Protein AF-A0A2D4Q3M3-F1 (afdb_monomer)

Radius of gyration: 17.58 Å; Cα contacts (8 Å, |Δi|>4): 80; chains: 1; bounding box: 44×18×53 Å

pLDDT: mean 95.66, std 5.31, range [61.5, 98.31]

Foldseek 3Di:
DVVVVVLLVVLVVLVVLLVVLLVLLVVLLVVLVVLVVVQVVCVVVVHHRDCVVVNVVSLVSSVVSLVSLVVSLVSNVVSVPVCSVVSVVSSVVSVVSSVVSVVD

Structure (mmCIF, N/CA/C/O backbone):
data_AF-A0A2D4Q3M3-F1
#
_entry.id   AF-A0A2D4Q3M3-F1
#
loop_
_atom_site.group_PDB
_atom_site.id
_atom_site.type_symbol
_atom_site.label_atom_id
_atom_site.label_alt_id
_atom_site.label_comp_id
_atom_site.label_asym_id
_atom_site.label_entity_id
_atom_site.label_seq_id
_atom_site.pdbx_PDB_ins_code
_atom_site.Cartn_x
_atom_site.Cartn_y
_atom_site.Cartn_z
_atom_site.occupancy
_atom_site.B_iso_or_equiv
_atom_site.auth_seq_id
_atom_site.auth_comp_id
_atom_site.auth_asym_id
_atom_site.auth_atom_id
_atom_site.pdbx_PDB_model_num
ATOM 1 N N . LEU A 1 1 ? 24.057 4.113 -26.504 1.00 61.50 1 LEU A N 1
ATOM 2 C CA . LEU A 1 1 ? 24.562 3.796 -25.146 1.00 61.50 1 LEU A CA 1
ATOM 3 C C . LEU A 1 1 ? 23.998 4.733 -24.073 1.00 61.50 1 LEU A C 1
ATOM 5 O O . LEU A 1 1 ? 23.465 4.215 -23.110 1.00 61.50 1 LEU A O 1
ATOM 9 N N . ARG A 1 2 ? 24.019 6.067 -24.239 1.00 67.88 2 ARG A N 1
ATOM 10 C CA . ARG A 1 2 ? 23.430 7.021 -23.265 1.00 67.88 2 ARG A CA 1
ATOM 11 C C . ARG A 1 2 ? 21.924 6.857 -22.939 1.00 67.88 2 ARG A C 1
ATOM 13 O O . ARG A 1 2 ? 21.614 6.838 -21.756 1.00 67.88 2 ARG A O 1
ATOM 20 N N . PRO A 1 3 ? 21.008 6.647 -23.907 1.00 78.62 3 PRO A N 1
ATOM 21 C CA . PRO A 1 3 ? 19.570 6.590 -23.597 1.00 78.62 3 PRO A CA 1
ATOM 22 C C . PRO A 1 3 ? 19.150 5.337 -22.812 1.00 78.62 3 PRO A C 1
ATOM 24 O O . PRO A 1 3 ? 18.130 5.343 -22.131 1.00 78.62 3 PRO A O 1
ATOM 27 N N . GLU A 1 4 ? 19.937 4.260 -22.884 1.00 83.56 4 GLU A N 1
ATOM 28 C CA . GLU A 1 4 ? 19.649 3.022 -22.152 1.00 83.56 4 GLU A CA 1
ATOM 29 C C . GLU A 1 4 ? 19.942 3.174 -20.656 1.00 83.56 4 GLU A C 1
ATOM 31 O O . GLU A 1 4 ? 19.159 2.732 -19.821 1.00 83.56 4 GLU A O 1
ATOM 36 N N . VAL A 1 5 ? 21.045 3.851 -20.325 1.00 86.62 5 VAL A N 1
ATOM 37 C CA . VAL A 1 5 ? 21.436 4.134 -18.937 1.00 86.62 5 VAL A CA 1
ATOM 38 C C . VAL A 1 5 ? 20.416 5.063 -18.282 1.00 86.62 5 VAL A C 1
ATOM 40 O O . VAL A 1 5 ? 19.911 4.744 -17.213 1.00 86.62 5 VAL A O 1
ATOM 43 N N . GLU A 1 6 ? 20.019 6.138 -18.968 1.00 90.19 6 GLU A N 1
ATOM 44 C CA . GLU A 1 6 ? 18.996 7.073 -18.475 1.00 90.19 6 GLU A CA 1
ATOM 45 C C . GLU A 1 6 ? 17.645 6.377 -18.230 1.00 90.19 6 GLU A C 1
ATOM 47 O O . GLU A 1 6 ? 16.977 6.645 -17.228 1.00 90.19 6 GLU A O 1
ATOM 52 N N . ARG A 1 7 ? 17.253 5.433 -19.102 1.00 92.38 7 ARG A N 1
ATOM 53 C CA . ARG A 1 7 ? 16.035 4.633 -18.901 1.00 92.38 7 ARG A CA 1
ATOM 54 C C . ARG A 1 7 ? 16.140 3.755 -17.656 1.00 92.38 7 ARG A C 1
ATOM 56 O O . ARG A 1 7 ? 15.193 3.698 -16.874 1.00 92.38 7 ARG A O 1
ATOM 63 N N . LEU A 1 8 ? 17.260 3.056 -17.483 1.00 93.38 8 LEU A N 1
ATOM 64 C CA . LEU A 1 8 ? 17.475 2.180 -16.330 1.00 93.38 8 LEU A CA 1
ATOM 65 C C . LEU A 1 8 ? 17.509 2.970 -15.01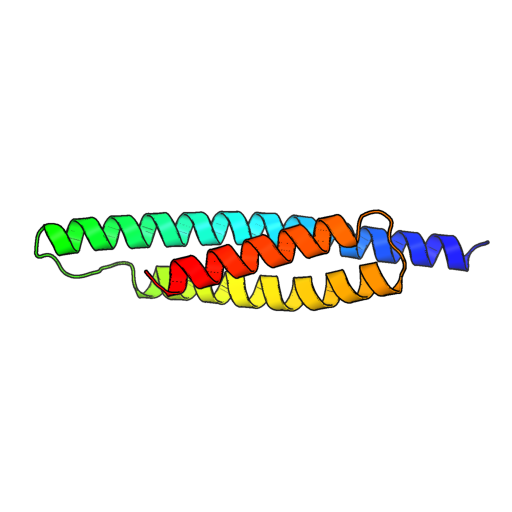9 1.00 93.38 8 LEU A C 1
ATOM 67 O O . LEU A 1 8 ? 16.884 2.540 -14.050 1.00 93.38 8 LEU A O 1
ATOM 71 N N . ASP A 1 9 ? 18.144 4.142 -15.006 1.00 95.06 9 ASP A N 1
ATOM 72 C CA . ASP A 1 9 ? 18.166 5.031 -13.843 1.00 95.06 9 ASP A CA 1
ATOM 73 C C . ASP A 1 9 ? 16.753 5.497 -13.467 1.00 95.06 9 ASP A C 1
ATOM 75 O O . ASP A 1 9 ? 16.371 5.449 -12.295 1.00 95.06 9 ASP A O 1
ATOM 79 N N . MET A 1 10 ? 15.935 5.875 -14.456 1.00 96.25 10 MET A N 1
ATOM 80 C CA . MET A 1 10 ? 14.534 6.239 -14.227 1.00 96.25 10 MET A CA 1
ATOM 81 C C . MET A 1 10 ? 13.734 5.069 -13.636 1.00 96.25 10 MET A C 1
ATOM 83 O O . MET A 1 10 ? 13.027 5.244 -12.642 1.00 96.25 10 MET A O 1
ATOM 87 N N . LEU A 1 11 ? 13.857 3.864 -14.206 1.00 97.19 11 LEU A N 1
ATOM 88 C CA . LEU A 1 11 ? 13.167 2.675 -13.693 1.00 97.19 11 LEU A CA 1
ATOM 89 C C . LEU A 1 11 ? 13.620 2.342 -12.265 1.00 97.19 11 LEU A C 1
ATOM 91 O O . LEU A 1 11 ? 12.788 2.041 -11.413 1.00 97.19 11 LEU A O 1
ATOM 95 N N . GLN A 1 12 ? 14.911 2.470 -11.960 1.00 96.94 12 GLN A N 1
ATOM 96 C CA . GLN A 1 12 ? 15.421 2.251 -10.608 1.00 96.94 12 GLN A CA 1
ATOM 97 C C . GLN A 1 12 ? 14.845 3.260 -9.603 1.00 96.94 12 GLN A C 1
ATOM 99 O O . GLN A 1 12 ? 14.489 2.884 -8.484 1.00 96.94 12 GLN A O 1
ATOM 104 N N . GLN A 1 13 ? 14.711 4.534 -9.985 1.00 97.75 13 GLN A N 1
ATOM 105 C CA . GLN A 1 13 ? 14.098 5.553 -9.127 1.00 97.75 13 GLN A CA 1
ATOM 106 C C . GLN A 1 13 ? 12.624 5.251 -8.835 1.00 97.75 13 GLN A C 1
ATOM 108 O O . GLN A 1 13 ? 12.186 5.389 -7.690 1.00 97.75 13 GLN A O 1
ATOM 113 N N . ILE A 1 14 ? 11.874 4.801 -9.843 1.00 98.12 14 ILE A N 1
ATOM 114 C CA . ILE A 1 14 ? 10.473 4.396 -9.684 1.00 98.12 14 ILE A CA 1
ATOM 115 C C . ILE A 1 14 ? 10.378 3.162 -8.777 1.00 98.12 14 ILE A C 1
ATOM 117 O O . ILE A 1 14 ? 9.586 3.159 -7.837 1.00 98.12 14 ILE A O 1
ATOM 121 N N . ALA A 1 15 ? 11.232 2.153 -8.970 1.00 97.88 15 ALA A N 1
ATOM 122 C CA . ALA A 1 15 ? 11.277 0.970 -8.108 1.00 97.88 15 ALA A CA 1
ATOM 123 C C . ALA A 1 15 ? 11.539 1.338 -6.638 1.00 97.88 15 ALA A C 1
ATOM 125 O O . ALA A 1 15 ? 10.823 0.882 -5.744 1.00 97.88 15 ALA A O 1
ATOM 126 N N . ASN A 1 16 ? 12.497 2.235 -6.386 1.00 97.88 16 ASN A N 1
ATOM 127 C CA . ASN A 1 16 ? 12.791 2.731 -5.041 1.00 97.88 16 ASN A CA 1
ATOM 128 C C . ASN A 1 16 ? 11.602 3.498 -4.433 1.00 97.88 16 ASN A C 1
ATOM 130 O O . ASN A 1 16 ? 11.373 3.428 -3.223 1.00 97.88 16 ASN A O 1
ATOM 134 N N . ARG A 1 17 ? 10.831 4.237 -5.244 1.00 97.81 17 ARG A N 1
ATOM 135 C CA . ARG A 1 17 ? 9.596 4.895 -4.792 1.00 97.81 17 ARG A CA 1
ATOM 136 C C . ARG A 1 17 ? 8.545 3.865 -4.385 1.00 97.81 17 ARG A C 1
ATOM 138 O O . ARG A 1 17 ? 8.104 3.908 -3.243 1.00 97.81 17 ARG A O 1
ATOM 145 N N . VAL A 1 18 ? 8.254 2.876 -5.234 1.00 98.12 18 VAL A N 1
ATOM 146 C CA . VAL A 1 18 ? 7.298 1.798 -4.913 1.00 98.12 18 VAL A CA 1
ATOM 147 C C . VAL A 1 18 ? 7.677 1.073 -3.625 1.00 98.12 18 VAL A C 1
ATOM 149 O O . VAL A 1 18 ? 6.806 0.782 -2.804 1.00 98.12 18 VAL A O 1
ATOM 152 N N . GLN A 1 19 ? 8.963 0.784 -3.420 1.00 97.31 19 GLN A N 1
ATOM 153 C CA . GLN A 1 19 ? 9.444 0.128 -2.204 1.00 97.31 19 GLN A CA 1
ATOM 154 C C . GLN A 1 19 ? 9.212 0.983 -0.952 1.00 97.31 19 GLN A C 1
ATOM 156 O O . GLN A 1 19 ? 8.674 0.473 0.032 1.00 97.31 19 GLN A O 1
ATOM 161 N N . ARG A 1 20 ? 9.558 2.277 -0.990 1.00 98.00 20 ARG A N 1
ATOM 162 C CA . ARG A 1 20 ? 9.328 3.206 0.133 1.00 98.00 20 ARG A CA 1
ATOM 163 C C . ARG A 1 20 ? 7.846 3.398 0.438 1.00 98.00 20 ARG A C 1
ATOM 165 O O . ARG A 1 20 ? 7.449 3.346 1.602 1.00 98.00 20 ARG A O 1
ATOM 172 N N . ASP A 1 21 ? 7.029 3.555 -0.594 1.00 97.94 21 ASP A N 1
ATOM 173 C CA . ASP A 1 21 ? 5.586 3.725 -0.437 1.00 97.94 21 ASP A CA 1
ATOM 174 C C . ASP A 1 21 ? 4.948 2.445 0.118 1.00 97.94 21 ASP A C 1
ATOM 176 O O . ASP A 1 21 ? 4.035 2.513 0.937 1.00 97.94 21 ASP A O 1
ATOM 180 N N . SER A 1 22 ? 5.494 1.271 -0.230 1.00 97.44 22 SER A N 1
ATOM 181 C CA . SER A 1 22 ? 5.037 -0.010 0.322 1.00 97.44 22 SER A CA 1
ATOM 182 C C . SER A 1 22 ? 5.290 -0.088 1.820 1.00 97.44 22 SER A C 1
ATOM 184 O O . SER A 1 22 ? 4.415 -0.532 2.549 1.00 97.44 22 SER A O 1
ATOM 186 N N . LEU A 1 23 ? 6.481 0.320 2.273 1.00 98.06 23 LEU A N 1
ATOM 187 C CA . LEU A 1 23 ? 6.825 0.330 3.698 1.00 98.06 23 LEU A CA 1
ATOM 188 C C . LEU A 1 23 ? 5.914 1.293 4.464 1.00 98.06 23 LEU A C 1
ATOM 190 O O . LEU A 1 23 ? 5.317 0.912 5.464 1.00 98.06 23 LEU A O 1
ATOM 194 N N . THR A 1 24 ? 5.711 2.497 3.925 1.00 97.94 24 THR A N 1
ATOM 195 C CA . THR A 1 24 ? 4.779 3.474 4.509 1.00 97.94 24 THR A CA 1
ATOM 196 C C . THR A 1 24 ? 3.357 2.908 4.601 1.00 97.94 24 THR A C 1
ATOM 198 O O . THR A 1 24 ? 2.691 3.065 5.621 1.00 97.94 24 THR A O 1
ATOM 201 N N . CYS A 1 25 ? 2.886 2.213 3.561 1.00 97.88 25 CYS A N 1
ATOM 202 C CA . CYS A 1 25 ? 1.571 1.575 3.566 1.00 97.88 25 CYS A CA 1
ATOM 203 C C . CYS A 1 25 ? 1.482 0.432 4.595 1.00 97.88 25 CYS A C 1
ATOM 205 O O . CYS A 1 25 ? 0.478 0.331 5.298 1.00 97.88 25 CYS A O 1
ATOM 207 N N . GLU A 1 26 ? 2.523 -0.394 4.736 1.00 98.06 26 GLU A N 1
ATOM 208 C CA . GLU A 1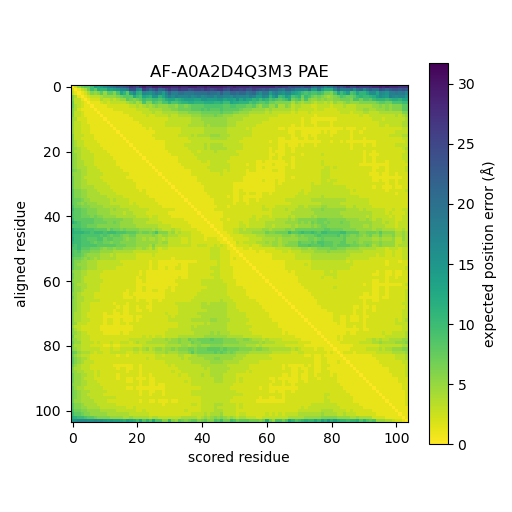 26 ? 2.593 -1.444 5.766 1.00 98.06 26 GLU A CA 1
ATOM 209 C C . GLU A 1 26 ? 2.479 -0.863 7.179 1.00 98.06 26 GLU A C 1
ATOM 211 O O . GLU A 1 26 ? 1.673 -1.353 7.975 1.00 98.06 26 GLU A O 1
ATOM 216 N N . ASP A 1 27 ? 3.213 0.213 7.464 1.00 98.31 27 ASP A N 1
ATOM 217 C CA . ASP A 1 27 ? 3.174 0.890 8.762 1.00 98.31 27 ASP A CA 1
ATOM 218 C C . ASP A 1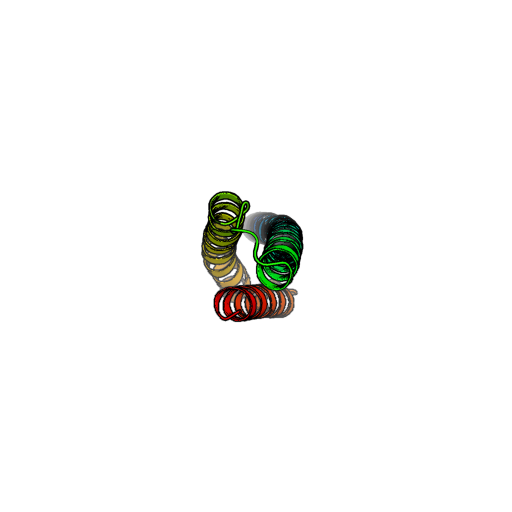 27 ? 1.779 1.459 9.053 1.00 98.31 27 ASP A C 1
ATOM 220 O O . ASP A 1 27 ? 1.224 1.261 10.136 1.00 98.31 27 ASP A O 1
ATOM 224 N N . LYS A 1 28 ? 1.155 2.112 8.068 1.00 98.12 28 LYS A N 1
ATOM 225 C CA . LYS A 1 28 ? -0.194 2.685 8.204 1.00 98.12 28 LYS A CA 1
ATOM 226 C C . LYS A 1 28 ? -1.264 1.609 8.400 1.00 98.12 28 LYS A C 1
ATOM 228 O O . LYS A 1 28 ? -2.140 1.775 9.248 1.00 98.12 28 LYS A O 1
ATOM 233 N N . LEU A 1 29 ? -1.168 0.479 7.695 1.00 98.06 29 LEU A N 1
ATOM 234 C CA . LEU A 1 29 ? -2.045 -0.676 7.917 1.00 98.06 29 LEU A CA 1
ATOM 235 C C . LEU A 1 29 ? -1.869 -1.268 9.321 1.00 98.06 29 LEU A C 1
ATOM 237 O O . LEU A 1 29 ? -2.854 -1.671 9.940 1.00 98.06 29 LEU A O 1
ATOM 241 N N . MET A 1 30 ? -0.640 -1.311 9.842 1.00 98.00 30 MET A N 1
ATOM 242 C CA . MET A 1 30 ? -0.383 -1.757 11.212 1.00 98.00 30 MET A CA 1
ATOM 243 C C . MET A 1 30 ? -1.028 -0.816 12.239 1.00 98.00 30 MET A C 1
ATOM 245 O O . MET A 1 30 ? -1.691 -1.288 13.16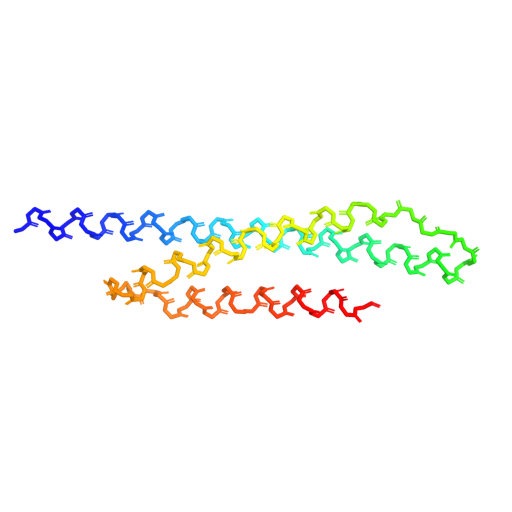3 1.00 98.00 30 MET A O 1
ATOM 249 N N . LEU A 1 31 ? -0.884 0.501 12.063 1.00 98.25 31 LEU A N 1
ATOM 250 C CA . LEU A 1 31 ? -1.514 1.497 12.936 1.00 98.25 31 LEU A CA 1
ATOM 251 C C . LEU A 1 31 ? -3.045 1.382 12.916 1.00 98.25 31 LEU A C 1
ATOM 253 O O . LEU A 1 31 ? -3.664 1.317 13.978 1.00 98.25 31 LEU A O 1
ATOM 257 N N . ALA A 1 32 ? -3.646 1.260 11.729 1.00 98.00 32 ALA A N 1
ATOM 258 C CA . ALA A 1 32 ? -5.086 1.071 11.574 1.00 98.00 32 ALA A CA 1
ATOM 259 C C . ALA A 1 32 ? -5.588 -0.210 12.263 1.00 98.00 32 ALA A C 1
ATOM 261 O O . ALA A 1 32 ? -6.598 -0.171 12.966 1.00 98.00 32 ALA A O 1
ATOM 262 N N . ARG A 1 33 ? -4.861 -1.332 12.142 1.00 97.50 33 ARG A N 1
ATOM 263 C CA . ARG A 1 33 ? -5.189 -2.589 12.845 1.00 97.50 33 ARG A CA 1
ATOM 264 C C . ARG A 1 33 ? -5.151 -2.436 14.358 1.00 97.50 33 ARG A C 1
ATOM 266 O O . ARG A 1 33 ? -6.074 -2.872 15.040 1.00 97.50 33 ARG A O 1
ATOM 273 N N . ASN A 1 34 ? -4.109 -1.802 14.889 1.00 97.69 34 ASN A N 1
ATOM 274 C CA . ASN A 1 34 ? -3.969 -1.606 16.331 1.00 97.69 34 ASN A CA 1
ATOM 275 C C . ASN A 1 34 ? -5.091 -0.720 16.893 1.00 97.69 34 ASN A C 1
ATOM 277 O O . ASN A 1 34 ? -5.671 -1.044 17.932 1.00 97.69 34 ASN A O 1
ATOM 281 N N . ALA A 1 35 ? -5.425 0.363 16.188 1.00 97.19 35 ALA A N 1
ATOM 282 C CA . ALA A 1 35 ? -6.531 1.247 16.542 1.00 97.19 35 ALA A CA 1
ATOM 283 C C . ALA A 1 35 ? -7.882 0.509 16.499 1.00 97.19 35 ALA A C 1
ATOM 285 O O . ALA A 1 35 ? -8.637 0.562 17.469 1.00 97.19 35 ALA A O 1
ATOM 286 N N . THR A 1 36 ? -8.129 -0.276 15.445 1.00 96.25 36 THR A N 1
ATOM 287 C CA . THR A 1 36 ? -9.342 -1.102 15.294 1.00 96.25 36 THR A CA 1
ATOM 288 C C . THR A 1 36 ? -9.465 -2.130 16.420 1.00 96.25 36 THR A C 1
ATOM 290 O O . THR A 1 36 ? -10.515 -2.264 17.047 1.00 96.25 36 THR A O 1
ATOM 293 N N . GLN A 1 37 ? -8.374 -2.822 16.760 1.00 96.25 37 GLN A N 1
ATOM 294 C CA . GLN A 1 37 ? -8.369 -3.792 17.855 1.00 96.25 37 GLN A CA 1
ATOM 295 C C . GLN A 1 37 ? -8.605 -3.127 19.221 1.00 96.25 37 GLN A C 1
ATOM 297 O O . GLN A 1 37 ? -9.264 -3.709 20.086 1.00 96.25 37 GLN A O 1
ATOM 302 N N . SER A 1 38 ? -8.065 -1.925 19.435 1.00 96.50 38 SER A N 1
ATOM 303 C CA . SER A 1 38 ? -8.317 -1.134 20.645 1.00 96.50 38 SER A CA 1
ATOM 304 C C . SER A 1 38 ? -9.801 -0.787 20.771 1.00 96.50 38 SER A C 1
ATOM 306 O O . SER A 1 38 ? -10.419 -1.043 21.806 1.00 96.50 38 SER A O 1
ATOM 308 N N . ASP A 1 39 ? -10.395 -0.294 19.687 1.00 96.12 39 ASP A N 1
ATOM 309 C CA . ASP A 1 39 ? -11.808 0.061 19.603 1.00 96.12 39 ASP A CA 1
ATOM 310 C C . ASP A 1 39 ? -12.729 -1.154 19.789 1.00 96.12 39 ASP A C 1
ATOM 312 O O . ASP A 1 39 ? -13.713 -1.077 20.527 1.00 96.12 39 ASP A O 1
ATOM 316 N N . ARG A 1 40 ? -12.353 -2.322 19.261 1.00 95.25 40 ARG A N 1
ATOM 317 C CA . ARG A 1 40 ? -13.055 -3.584 19.523 1.00 95.25 40 ARG A CA 1
ATOM 318 C C . ARG A 1 40 ? -13.073 -3.956 21.009 1.00 95.25 40 ARG A C 1
ATOM 320 O O . ARG A 1 40 ? -14.135 -4.267 21.539 1.00 95.25 40 ARG A O 1
ATOM 327 N N . LYS A 1 41 ? -11.933 -3.879 21.707 1.00 96.56 41 LYS A N 1
ATOM 328 C CA . LYS A 1 41 ? -11.864 -4.157 23.160 1.00 96.56 41 LYS A CA 1
ATOM 329 C C . LYS A 1 41 ? -12.720 -3.186 23.971 1.00 96.56 41 LYS A C 1
ATOM 331 O O . LYS A 1 41 ? -13.306 -3.565 24.981 1.00 96.56 41 LYS A O 1
ATOM 336 N N . ARG A 1 42 ? -12.784 -1.923 23.541 1.00 95.50 42 ARG A N 1
ATOM 337 C CA . ARG A 1 42 ? -13.645 -0.909 24.160 1.00 95.50 42 ARG A CA 1
ATOM 338 C C . ARG A 1 42 ? -15.116 -1.257 23.982 1.00 95.50 42 ARG A C 1
ATOM 340 O O . ARG A 1 42 ? -15.850 -1.226 24.966 1.00 95.50 42 ARG A O 1
ATOM 347 N N . LEU A 1 43 ? -15.514 -1.649 22.775 1.00 94.94 43 LEU A N 1
ATOM 348 C CA . LEU A 1 43 ? -16.880 -2.073 22.492 1.00 94.94 43 LEU A CA 1
ATOM 349 C C . LEU A 1 43 ? -17.275 -3.313 23.308 1.00 94.94 43 LEU A C 1
ATOM 351 O O . LEU A 1 43 ? -18.358 -3.343 23.884 1.00 94.94 43 LEU A O 1
ATOM 355 N N . GLU A 1 44 ? -16.380 -4.298 23.427 1.00 96.25 44 GLU A N 1
ATOM 356 C CA . GLU A 1 44 ? -16.572 -5.485 24.279 1.00 96.25 44 GLU A CA 1
ATOM 357 C C . GLU A 1 44 ? -16.760 -5.115 25.766 1.00 96.25 44 GLU A C 1
ATOM 359 O O . GLU A 1 44 ? -17.472 -5.806 26.492 1.00 96.25 44 GLU A O 1
ATOM 364 N N . ALA A 1 45 ? -16.186 -3.992 26.213 1.00 96.19 45 ALA A N 1
ATOM 365 C CA . ALA A 1 45 ? -16.390 -3.415 27.544 1.00 96.19 45 ALA A CA 1
ATOM 366 C C . ALA A 1 45 ? -17.602 -2.457 27.641 1.00 96.19 45 ALA A C 1
ATOM 368 O O . ALA A 1 45 ? -17.796 -1.821 28.678 1.00 96.19 45 ALA A O 1
ATOM 369 N N . GLY A 1 46 ? -18.407 -2.323 26.580 1.00 96.50 46 GLY A N 1
ATOM 370 C CA . GLY A 1 46 ? -19.573 -1.432 26.523 1.00 96.50 46 GLY A CA 1
ATOM 371 C C . GLY A 1 46 ? -19.238 0.055 26.351 1.00 96.50 46 GLY A C 1
ATOM 372 O O . GLY A 1 46 ? -20.093 0.909 26.585 1.00 96.50 46 GLY A O 1
ATOM 373 N N . LEU A 1 47 ? -18.003 0.383 25.968 1.00 96.56 47 LEU A N 1
ATOM 374 C CA . LEU A 1 47 ? -17.550 1.749 25.708 1.00 96.56 47 LEU A CA 1
ATOM 375 C C . LEU A 1 47 ? -17.697 2.106 24.224 1.00 96.56 47 LEU A C 1
ATOM 377 O O . LEU A 1 47 ? -17.654 1.247 23.348 1.00 96.56 47 LEU A O 1
ATOM 381 N N . GLN A 1 48 ? -17.808 3.403 23.941 1.00 94.19 48 GLN A N 1
ATOM 382 C CA . GLN A 1 48 ? -17.818 3.919 22.572 1.00 94.19 48 GLN A CA 1
ATOM 383 C C . GLN A 1 48 ? -16.422 3.865 21.928 1.00 94.19 48 GLN A C 1
ATOM 385 O O . GLN A 1 48 ? -15.389 3.933 22.619 1.00 94.19 48 GLN A O 1
ATOM 390 N N . PHE A 1 49 ? -16.420 3.787 20.595 1.00 93.94 49 PHE A N 1
ATOM 391 C CA . PHE A 1 49 ? -15.230 3.930 19.761 1.00 93.94 49 PHE A CA 1
ATOM 392 C C . PHE A 1 49 ? -14.556 5.290 19.966 1.00 93.94 49 PHE A C 1
ATOM 394 O O . PHE A 1 49 ? -15.209 6.274 20.315 1.00 93.94 49 PHE A O 1
ATOM 401 N N . GLN A 1 50 ? -13.236 5.337 19.783 1.00 95.00 50 GLN A N 1
ATOM 402 C CA . GLN A 1 50 ? -12.460 6.579 19.890 1.00 95.00 50 GLN A CA 1
ATOM 403 C C . GLN A 1 50 ? -11.563 6.843 18.686 1.00 95.00 50 GLN A C 1
ATOM 405 O O . GLN A 1 50 ? -11.184 7.992 18.475 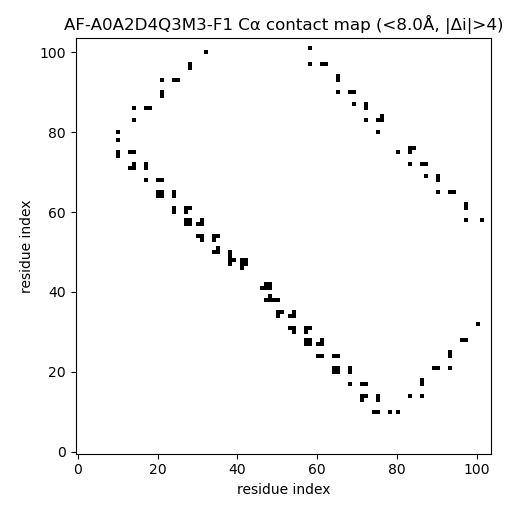1.00 95.00 50 GLN A O 1
ATOM 410 N N . ASN A 1 51 ? -11.211 5.818 17.910 1.00 95.88 51 ASN A N 1
ATOM 411 C CA . ASN A 1 51 ? -10.172 5.929 16.893 1.00 95.88 51 ASN A CA 1
ATOM 412 C C . ASN A 1 51 ? -10.738 5.935 15.466 1.00 95.88 51 ASN A C 1
ATOM 414 O O . ASN A 1 51 ? -9.962 5.884 14.518 1.00 95.88 51 ASN A O 1
ATOM 418 N N . GLU A 1 52 ? -12.060 6.033 15.279 1.00 94.69 52 GLU A N 1
ATOM 419 C CA . GLU A 1 52 ? -12.704 5.964 13.955 1.00 94.69 52 GLU A CA 1
ATOM 420 C C . GLU A 1 52 ? -12.091 6.945 12.943 1.00 94.69 52 GLU A C 1
ATOM 422 O O . GLU A 1 52 ? -11.787 6.569 11.811 1.00 94.69 52 GLU A O 1
ATOM 427 N N . ALA A 1 53 ? -11.853 8.193 13.360 1.00 95.75 53 ALA A N 1
ATOM 428 C CA . ALA A 1 53 ? -11.257 9.214 12.500 1.00 95.75 53 ALA A CA 1
ATOM 429 C C . ALA A 1 53 ? -9.798 8.894 12.130 1.00 95.75 53 ALA A C 1
ATOM 431 O O . ALA A 1 53 ? -9.392 9.093 10.984 1.00 95.75 53 ALA A O 1
ATOM 432 N N . GLU A 1 54 ? -9.013 8.374 13.077 1.00 96.25 54 GLU A N 1
ATOM 433 C CA . GLU A 1 54 ? -7.617 7.989 12.846 1.00 96.25 54 GLU A CA 1
ATOM 434 C C . GLU A 1 54 ? -7.526 6.764 11.933 1.00 96.25 54 GLU A C 1
ATOM 436 O O . GLU A 1 54 ? -6.756 6.769 10.972 1.00 96.25 54 GLU A O 1
ATOM 441 N N . ILE A 1 55 ? -8.367 5.751 12.171 1.00 97.25 55 ILE A N 1
ATOM 442 C CA . ILE A 1 55 ? -8.492 4.558 11.325 1.00 97.25 55 ILE A CA 1
ATOM 443 C C . ILE A 1 55 ? -8.840 4.980 9.896 1.00 97.25 55 ILE A C 1
ATOM 445 O O . ILE A 1 55 ? -8.142 4.594 8.958 1.00 97.25 55 ILE A O 1
ATOM 449 N N . ALA A 1 56 ? -9.863 5.823 9.717 1.00 96.56 56 ALA A N 1
ATOM 450 C CA . ALA A 1 56 ? -10.243 6.338 8.403 1.00 96.56 56 ALA A CA 1
ATOM 451 C C . ALA A 1 56 ? -9.089 7.095 7.721 1.00 96.56 56 ALA A C 1
ATOM 453 O O . ALA A 1 56 ? -8.854 6.907 6.525 1.00 96.56 56 ALA A O 1
ATOM 454 N N . GLY A 1 57 ? -8.333 7.897 8.479 1.00 97.88 57 GLY A N 1
ATOM 455 C CA . GLY A 1 57 ? -7.146 8.600 7.993 1.00 97.88 57 GLY A CA 1
ATOM 456 C C . GLY A 1 57 ? -6.060 7.649 7.487 1.00 97.88 57 GLY A C 1
ATOM 457 O O . GLY A 1 57 ? -5.609 7.778 6.349 1.00 97.88 57 GLY A O 1
ATOM 458 N N . TYR A 1 58 ? -5.687 6.645 8.283 1.00 98.25 58 TYR A N 1
ATOM 459 C CA . TYR A 1 58 ? -4.683 5.654 7.888 1.00 98.25 58 TYR A CA 1
ATOM 460 C C . TYR A 1 58 ? -5.108 4.846 6.659 1.00 98.25 58 TYR A C 1
ATOM 462 O O . TYR A 1 58 ? -4.300 4.628 5.757 1.00 98.25 58 TYR A O 1
ATOM 470 N N . LEU A 1 59 ? -6.375 4.430 6.590 1.00 97.56 59 LEU A N 1
ATOM 471 C CA . LEU A 1 59 ? -6.907 3.693 5.445 1.00 97.56 59 LEU A CA 1
ATOM 472 C C . LEU A 1 59 ? -6.887 4.541 4.165 1.00 97.56 59 LEU A C 1
ATOM 474 O O . LEU A 1 59 ? -6.487 4.039 3.114 1.00 97.56 59 LEU A O 1
ATOM 478 N N . LEU A 1 60 ? -7.266 5.819 4.253 1.00 97.88 60 LEU A N 1
ATOM 479 C CA . LEU A 1 60 ? -7.234 6.746 3.120 1.00 97.88 60 LEU A CA 1
ATOM 480 C C . LEU A 1 60 ? -5.801 7.000 2.630 1.00 97.88 60 LEU A C 1
ATOM 482 O O . LEU A 1 60 ? -5.548 7.039 1.424 1.00 97.88 60 LEU A O 1
ATOM 486 N N . GLU A 1 61 ? -4.845 7.156 3.548 1.00 97.88 61 GLU A N 1
ATOM 487 C CA . GLU A 1 61 ? -3.429 7.276 3.194 1.00 97.88 61 GLU A CA 1
ATOM 488 C C . GLU A 1 61 ? -2.926 6.027 2.455 1.00 97.88 61 GLU A C 1
ATOM 490 O O . GLU A 1 61 ? -2.304 6.155 1.397 1.00 97.88 61 GLU A O 1
ATOM 495 N N . CYS A 1 62 ? -3.260 4.827 2.942 1.00 98.12 62 CYS A N 1
ATOM 496 C CA . CYS A 1 62 ? -2.942 3.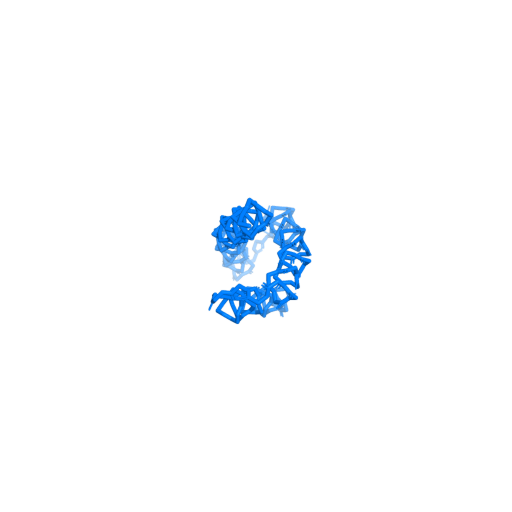571 2.259 1.00 98.12 62 CYS A CA 1
ATOM 497 C C . CYS A 1 62 ? -3.531 3.512 0.845 1.00 98.12 62 CYS A C 1
ATOM 499 O O . CYS A 1 62 ? -2.839 3.112 -0.087 1.00 98.12 62 CYS A O 1
ATOM 501 N N . GLU A 1 63 ? -4.783 3.932 0.652 1.00 97.62 63 GLU A N 1
ATOM 502 C CA . GLU A 1 63 ? -5.414 3.971 -0.675 1.00 97.62 63 GLU A CA 1
ATOM 503 C C . GLU A 1 63 ? -4.692 4.897 -1.648 1.00 97.62 63 GLU A C 1
ATOM 505 O O . GLU A 1 63 ? -4.526 4.564 -2.825 1.00 97.62 63 GLU A O 1
ATOM 510 N N . ASN A 1 64 ? -4.262 6.061 -1.166 1.00 97.94 64 ASN A N 1
ATOM 511 C CA . ASN A 1 64 ? -3.542 7.026 -1.984 1.00 97.94 64 ASN A CA 1
ATOM 512 C C . ASN A 1 64 ? -2.161 6.499 -2.382 1.00 97.94 64 ASN A C 1
ATOM 514 O O . ASN A 1 64 ? -1.800 6.597 -3.557 1.00 97.94 64 ASN A O 1
ATOM 518 N N . LEU A 1 65 ? -1.430 5.890 -1.441 1.00 97.88 65 LEU A N 1
ATOM 519 C CA . LEU A 1 65 ? -0.148 5.237 -1.716 1.00 97.88 65 LEU A CA 1
ATOM 520 C C . LEU A 1 65 ? -0.326 4.114 -2.740 1.00 97.88 65 LEU A C 1
ATOM 522 O O . LEU A 1 65 ? 0.303 4.141 -3.795 1.00 97.88 65 LEU A O 1
ATOM 526 N N . LEU A 1 66 ? -1.261 3.192 -2.502 1.00 97.75 66 LEU A N 1
ATOM 527 C CA . LEU A 1 66 ? -1.511 2.060 -3.396 1.00 97.75 66 LEU A CA 1
ATOM 528 C C . LEU A 1 66 ? -1.889 2.500 -4.810 1.00 97.75 66 LEU A C 1
ATOM 530 O O . LEU A 1 66 ? -1.445 1.891 -5.781 1.00 97.75 66 LEU A O 1
ATOM 534 N N . ARG A 1 67 ? -2.662 3.583 -4.957 1.00 97.69 67 ARG A N 1
ATOM 535 C CA . ARG A 1 67 ? -3.004 4.135 -6.274 1.00 97.69 67 ARG A CA 1
ATOM 536 C C . ARG A 1 67 ? -1.764 4.590 -7.044 1.00 97.69 67 ARG A C 1
ATOM 538 O O . ARG A 1 67 ? -1.661 4.297 -8.233 1.00 97.69 67 ARG A O 1
ATOM 545 N N . GLN A 1 68 ? -0.835 5.286 -6.385 1.00 97.06 68 GLN A N 1
ATOM 546 C CA . GLN A 1 68 ? 0.430 5.701 -7.007 1.00 97.06 68 GLN A CA 1
ATOM 547 C C . GLN A 1 68 ? 1.300 4.492 -7.348 1.00 97.06 68 GLN A C 1
ATOM 549 O O . GLN A 1 68 ? 1.790 4.371 -8.469 1.00 97.06 68 GLN A O 1
ATOM 554 N N . GLN A 1 69 ? 1.406 3.540 -6.423 1.00 97.56 69 GLN A N 1
ATOM 555 C CA . GLN A 1 69 ? 2.212 2.341 -6.614 1.00 97.56 69 GLN A CA 1
ATOM 556 C C . GLN A 1 69 ? 1.729 1.461 -7.768 1.00 97.56 69 GLN A C 1
ATOM 558 O O . GLN A 1 69 ? 2.554 0.847 -8.436 1.00 97.56 69 GLN A O 1
ATOM 563 N N . VAL A 1 70 ? 0.420 1.399 -8.031 1.00 97.44 70 VAL A N 1
ATOM 564 C CA . VAL A 1 70 ? -0.119 0.684 -9.200 1.00 97.44 70 VAL A CA 1
ATOM 565 C C . VAL A 1 70 ? 0.364 1.324 -10.504 1.00 97.44 70 VAL A C 1
ATOM 567 O O . VAL A 1 70 ? 0.787 0.606 -11.407 1.00 97.44 70 VAL A O 1
ATOM 570 N N . MET A 1 71 ? 0.347 2.658 -10.599 1.00 97.69 71 MET A N 1
ATOM 571 C CA . MET A 1 71 ? 0.844 3.365 -11.788 1.00 97.69 71 MET A CA 1
ATOM 572 C C . MET A 1 71 ? 2.345 3.134 -11.980 1.00 97.69 71 MET A C 1
ATOM 574 O O . MET A 1 71 ? 2.799 2.823 -13.078 1.00 97.69 71 MET A O 1
ATOM 578 N N . ASP A 1 72 ? 3.108 3.209 -10.896 1.00 97.94 72 ASP A N 1
ATOM 579 C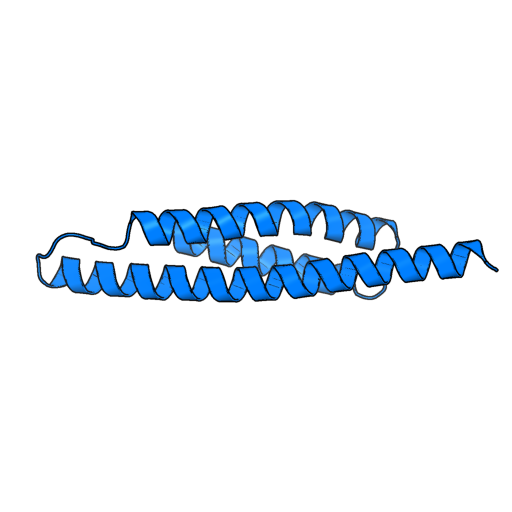 CA . ASP A 1 72 ? 4.548 2.978 -10.915 1.00 97.94 72 ASP A CA 1
ATOM 580 C C . ASP A 1 72 ? 4.912 1.544 -11.291 1.00 97.94 72 ASP A C 1
ATOM 582 O O . ASP A 1 72 ? 5.795 1.317 -12.117 1.00 97.94 72 ASP A O 1
ATOM 586 N N . ALA A 1 73 ? 4.212 0.564 -10.721 1.00 97.00 73 ALA A N 1
ATOM 587 C CA . ALA A 1 73 ? 4.409 -0.841 -11.041 1.00 97.00 73 ALA A CA 1
ATOM 588 C C . ALA A 1 73 ? 4.076 -1.138 -12.512 1.00 97.00 73 ALA A C 1
ATOM 590 O O . ALA A 1 73 ? 4.772 -1.940 -13.140 1.00 97.00 73 ALA A O 1
ATOM 591 N N . GLN A 1 74 ? 3.081 -0.455 -13.092 1.00 96.88 74 GLN A N 1
ATOM 592 C CA . GLN A 1 74 ? 2.790 -0.551 -14.523 1.00 96.88 74 GLN A CA 1
ATOM 593 C C . GLN A 1 74 ? 3.956 -0.019 -15.365 1.00 96.88 74 GLN A C 1
ATOM 595 O O . GLN A 1 74 ? 4.415 -0.716 -16.265 1.00 96.88 74 GLN A O 1
ATOM 600 N N . ILE A 1 75 ? 4.515 1.147 -15.019 1.00 97.50 75 ILE A N 1
ATOM 601 C CA . ILE A 1 75 ? 5.687 1.709 -15.715 1.00 97.50 75 ILE A CA 1
ATOM 602 C C . ILE A 1 75 ? 6.888 0.755 -15.638 1.00 97.50 75 ILE A C 1
ATOM 604 O O . ILE A 1 75 ? 7.594 0.556 -16.628 1.00 97.50 75 ILE A O 1
ATOM 608 N N . LEU A 1 76 ? 7.122 0.138 -14.477 1.00 97.88 76 LEU A N 1
ATOM 609 C CA . LEU A 1 76 ? 8.193 -0.848 -14.299 1.00 97.88 76 LEU A CA 1
ATOM 610 C C . LEU A 1 76 ? 7.972 -2.101 -15.152 1.00 97.88 76 LEU A C 1
ATOM 612 O O . LEU A 1 76 ? 8.930 -2.624 -15.724 1.00 97.88 76 LEU A O 1
ATOM 616 N N . THR A 1 77 ? 6.723 -2.553 -15.258 1.00 97.62 77 THR A N 1
ATOM 617 C CA . THR A 1 77 ? 6.327 -3.701 -16.084 1.00 97.62 77 THR A CA 1
ATOM 618 C C . THR A 1 77 ? 6.545 -3.399 -17.566 1.00 97.62 77 THR A C 1
ATOM 620 O O . THR A 1 77 ? 7.237 -4.151 -18.255 1.00 97.62 77 THR A O 1
ATOM 623 N N . ASP A 1 78 ? 6.059 -2.252 -18.040 1.00 96.88 78 ASP A N 1
ATOM 624 C CA . ASP A 1 78 ? 6.212 -1.804 -19.429 1.00 96.88 78 ASP A CA 1
ATOM 625 C C . ASP A 1 78 ? 7.691 -1.583 -19.790 1.00 96.88 78 ASP A C 1
ATOM 627 O O . ASP A 1 78 ? 8.145 -1.913 -20.888 1.00 96.88 78 ASP A O 1
ATOM 631 N N . GLY A 1 79 ? 8.476 -1.084 -18.830 1.00 95.50 79 GLY A N 1
ATOM 632 C CA . GLY A 1 79 ? 9.922 -0.894 -18.941 1.00 95.50 79 GLY A CA 1
ATOM 633 C C . GLY A 1 79 ? 10.757 -2.175 -18.836 1.00 95.50 79 GLY A C 1
ATOM 634 O O . GLY A 1 79 ? 11.985 -2.094 -18.974 1.00 95.50 79 GLY A O 1
ATOM 635 N N . LYS A 1 80 ? 10.116 -3.334 -18.604 1.00 95.06 80 LYS A N 1
ATOM 636 C CA . LYS A 1 80 ? 10.739 -4.651 -18.372 1.00 95.06 80 LYS A CA 1
ATOM 637 C C . LYS A 1 80 ? 11.785 -4.621 -17.255 1.00 95.06 80 LYS A C 1
ATOM 639 O O . LYS A 1 80 ? 12.868 -5.194 -17.382 1.00 95.06 80 LYS A O 1
ATOM 644 N N . TYR A 1 81 ? 11.482 -3.911 -16.172 1.00 97.00 81 TYR A N 1
ATOM 645 C CA . TYR A 1 81 ? 12.348 -3.869 -15.001 1.00 97.00 81 TYR A CA 1
ATOM 646 C C . TYR A 1 81 ? 12.412 -5.251 -14.337 1.00 97.00 81 TYR A C 1
ATOM 648 O O . TYR A 1 81 ? 11.390 -5.904 -14.141 1.00 97.00 81 TYR A O 1
ATOM 656 N N . TYR A 1 82 ? 13.611 -5.694 -13.959 1.00 94.62 82 TYR A N 1
ATOM 657 C CA . TYR A 1 82 ? 13.854 -7.081 -13.544 1.00 94.62 82 TYR A CA 1
ATOM 658 C C . TYR A 1 82 ? 13.088 -7.524 -12.280 1.00 94.62 82 TYR A C 1
ATOM 660 O O . TYR A 1 82 ? 12.888 -8.720 -12.095 1.00 94.62 82 TYR A O 1
ATOM 668 N N . GLN A 1 83 ? 12.645 -6.592 -11.423 1.00 95.25 83 GLN A N 1
ATOM 669 C CA . GLN A 1 83 ? 11.827 -6.891 -10.229 1.00 95.25 83 GLN A CA 1
ATOM 670 C C . GLN A 1 83 ? 10.370 -6.433 -10.353 1.00 95.25 83 GLN A C 1
ATOM 672 O O . GLN A 1 83 ? 9.675 -6.373 -9.339 1.00 95.25 83 GLN A O 1
ATOM 677 N N . ALA A 1 84 ? 9.900 -6.072 -11.553 1.00 96.75 84 ALA A N 1
ATOM 678 C CA . ALA A 1 84 ? 8.543 -5.556 -11.737 1.00 96.75 84 ALA A CA 1
ATOM 679 C C . ALA A 1 84 ? 7.489 -6.508 -11.145 1.00 96.75 84 ALA A C 1
ATOM 681 O O . ALA A 1 84 ? 6.683 -6.080 -10.322 1.00 96.75 84 ALA A O 1
ATOM 682 N N . ASP A 1 85 ? 7.580 -7.807 -11.442 1.00 96.94 85 ASP A N 1
ATOM 683 C CA . ASP A 1 85 ? 6.641 -8.817 -10.937 1.00 96.94 85 ASP A CA 1
ATOM 684 C C . ASP A 1 85 ? 6.621 -8.896 -9.404 1.00 96.94 85 ASP A C 1
ATOM 686 O O . ASP A 1 85 ? 5.556 -8.973 -8.790 1.00 96.94 85 ASP A O 1
ATOM 690 N N . GLN A 1 86 ? 7.792 -8.825 -8.761 1.00 97.12 86 GLN A N 1
ATOM 691 C CA . GLN A 1 86 ? 7.896 -8.842 -7.300 1.00 97.12 86 GLN A CA 1
ATOM 692 C C . GLN A 1 86 ? 7.222 -7.610 -6.682 1.00 97.12 86 GLN A C 1
ATOM 694 O O . GLN A 1 86 ? 6.529 -7.715 -5.666 1.00 97.12 86 GLN A O 1
ATOM 699 N N . LEU A 1 87 ? 7.410 -6.438 -7.294 1.00 97.44 87 LEU A N 1
ATOM 700 C CA . LEU A 1 87 ? 6.798 -5.193 -6.838 1.00 97.44 87 LEU A CA 1
ATOM 701 C C . LEU A 1 87 ? 5.280 -5.205 -7.056 1.00 97.44 87 LEU A C 1
ATOM 703 O O . LEU A 1 87 ? 4.543 -4.837 -6.143 1.00 97.44 87 LEU A O 1
ATOM 707 N N . VAL A 1 88 ? 4.801 -5.714 -8.194 1.00 97.75 88 VAL A N 1
ATOM 708 C CA . VAL A 1 88 ? 3.367 -5.903 -8.468 1.00 97.75 88 VAL A CA 1
ATOM 709 C C . VAL A 1 88 ? 2.729 -6.823 -7.426 1.00 97.75 88 VAL A C 1
ATOM 711 O O . VAL A 1 88 ? 1.699 -6.474 -6.849 1.00 97.75 88 VAL A O 1
ATOM 714 N N . GLN A 1 89 ? 3.349 -7.969 -7.124 1.00 97.75 89 GLN A N 1
ATOM 715 C CA . GLN A 1 89 ? 2.852 -8.895 -6.100 1.00 97.75 89 GLN A CA 1
ATOM 716 C C . GLN A 1 89 ? 2.799 -8.249 -4.710 1.00 97.75 89 GLN A C 1
ATOM 718 O O . GLN A 1 89 ? 1.845 -8.464 -3.960 1.00 97.75 89 GLN A O 1
ATOM 723 N N . ARG A 1 90 ? 3.798 -7.429 -4.363 1.00 97.38 90 ARG A N 1
ATOM 724 C CA . ARG A 1 90 ? 3.823 -6.689 -3.094 1.00 97.38 90 ARG A CA 1
ATOM 725 C C . ARG A 1 90 ? 2.675 -5.683 -3.009 1.00 97.38 90 ARG A C 1
ATOM 727 O O . ARG A 1 90 ? 1.961 -5.682 -2.009 1.00 97.38 90 ARG A O 1
ATOM 734 N N . VAL A 1 91 ? 2.454 -4.889 -4.056 1.00 97.81 91 VAL A N 1
ATOM 735 C CA . VAL A 1 91 ? 1.337 -3.930 -4.130 1.00 97.81 91 VAL A CA 1
ATOM 736 C C . VAL A 1 91 ? -0.012 -4.651 -4.054 1.00 97.81 91 VAL A C 1
ATOM 738 O O . VAL A 1 91 ? -0.892 -4.226 -3.306 1.00 97.81 91 VAL A O 1
ATOM 741 N N . ALA A 1 92 ? -0.164 -5.779 -4.753 1.00 97.75 92 ALA A N 1
ATOM 742 C CA . ALA A 1 92 ? -1.375 -6.596 -4.691 1.00 97.75 92 ALA A CA 1
ATOM 743 C C . ALA A 1 92 ? -1.653 -7.097 -3.264 1.00 97.75 92 ALA A C 1
ATOM 745 O O . ALA A 1 92 ? -2.751 -6.897 -2.753 1.00 97.75 92 ALA A O 1
ATOM 746 N N . LYS A 1 93 ? -0.640 -7.641 -2.577 1.00 97.81 93 LYS A N 1
ATOM 747 C CA . LYS A 1 93 ? -0.768 -8.101 -1.186 1.00 97.81 93 LYS A CA 1
ATOM 748 C C . LYS A 1 93 ? -1.179 -6.975 -0.232 1.00 97.81 93 LYS A C 1
ATOM 750 O O . LYS A 1 93 ? -1.976 -7.198 0.677 1.00 97.81 93 LYS A O 1
ATOM 755 N N . LEU A 1 94 ? -0.639 -5.771 -0.414 1.00 98.06 94 LEU A N 1
ATOM 756 C CA . LEU A 1 94 ? -1.007 -4.615 0.407 1.00 98.06 94 LEU A CA 1
ATOM 757 C C . LEU A 1 94 ? -2.443 -4.160 0.156 1.00 98.06 94 LEU A C 1
ATOM 759 O O . LEU A 1 94 ? -3.161 -3.871 1.112 1.00 98.06 94 LEU A O 1
ATOM 763 N N . ARG A 1 95 ? -2.890 -4.172 -1.102 1.00 97.62 95 ARG A N 1
ATOM 764 C CA . ARG A 1 95 ? -4.291 -3.916 -1.448 1.00 97.62 95 ARG A CA 1
ATOM 765 C C . ARG A 1 95 ? -5.223 -4.943 -0.809 1.00 97.62 95 ARG A C 1
ATOM 767 O O . ARG A 1 95 ? -6.243 -4.555 -0.249 1.00 97.62 95 ARG A O 1
ATOM 774 N N . ASP A 1 96 ? -4.867 -6.221 -0.844 1.00 97.81 96 ASP A N 1
ATOM 775 C CA . ASP A 1 96 ? -5.686 -7.275 -0.242 1.00 97.81 96 ASP A CA 1
ATOM 776 C C . ASP A 1 96 ? -5.754 -7.115 1.287 1.00 97.81 96 ASP A C 1
ATOM 778 O O . ASP A 1 96 ? -6.831 -7.211 1.872 1.00 97.81 96 ASP A O 1
ATOM 782 N N . ASN A 1 97 ? -4.636 -6.767 1.935 1.00 97.19 97 ASN A N 1
ATOM 783 C CA . ASN A 1 97 ? -4.605 -6.448 3.366 1.00 97.19 97 ASN A CA 1
ATOM 784 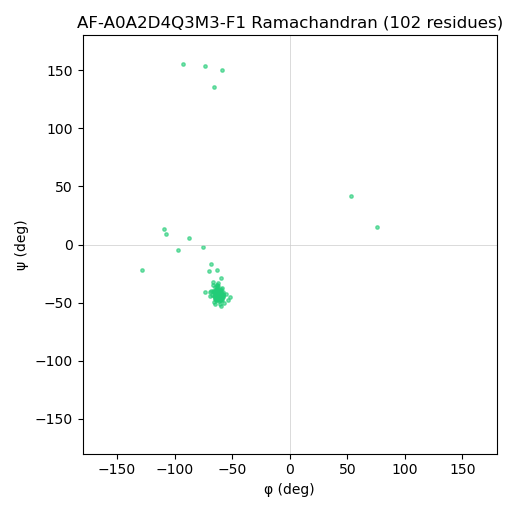C C . ASN A 1 97 ? -5.479 -5.241 3.727 1.00 97.19 97 ASN A C 1
ATOM 786 O O . ASN A 1 97 ? -6.134 -5.259 4.769 1.00 97.19 97 ASN A O 1
ATOM 790 N N . LEU A 1 98 ? -5.467 -4.198 2.893 1.00 97.44 98 LEU A N 1
ATOM 791 C CA . LEU A 1 98 ? -6.311 -3.021 3.065 1.00 97.44 98 LEU A CA 1
ATOM 792 C C . LEU A 1 98 ? -7.795 -3.391 2.954 1.00 97.44 98 LEU A C 1
ATOM 794 O O . LEU A 1 98 ? -8.586 -2.992 3.804 1.00 97.44 98 LEU A O 1
ATOM 798 N N . MET A 1 99 ? -8.167 -4.160 1.928 1.00 96.81 99 MET A N 1
ATOM 799 C CA . MET A 1 99 ? -9.550 -4.600 1.724 1.00 96.81 99 MET A CA 1
ATOM 800 C C . MET A 1 99 ? -10.032 -5.502 2.860 1.00 96.81 99 MET A C 1
ATOM 802 O O . MET A 1 99 ? -11.168 -5.356 3.298 1.00 96.81 99 MET A O 1
ATOM 806 N N . ALA A 1 100 ? -9.169 -6.389 3.362 1.00 96.00 100 ALA A N 1
ATOM 807 C CA . ALA A 1 100 ? -9.476 -7.222 4.519 1.00 96.00 100 ALA A CA 1
ATOM 808 C C . ALA A 1 100 ? -9.755 -6.370 5.764 1.00 96.00 100 ALA A C 1
ATOM 810 O O . ALA A 1 100 ? -10.768 -6.577 6.416 1.00 96.00 100 ALA A O 1
ATOM 811 N N . LEU A 1 101 ? -8.910 -5.371 6.045 1.00 94.62 101 LEU A N 1
ATOM 812 C CA . LEU A 1 101 ? -9.085 -4.492 7.203 1.00 94.62 101 LEU A CA 1
ATOM 813 C C . LEU A 1 101 ? -10.335 -3.606 7.099 1.00 94.62 101 LEU A C 1
ATOM 815 O O . LEU A 1 101 ? -10.985 -3.348 8.099 1.00 94.62 101 LEU A O 1
ATOM 819 N N . LYS A 1 102 ? -10.697 -3.152 5.893 1.00 93.06 102 LYS A N 1
ATOM 820 C CA . LYS A 1 102 ? -11.939 -2.392 5.659 1.00 93.06 102 LYS A CA 1
ATOM 821 C C . LYS A 1 102 ? -13.215 -3.217 5.840 1.00 93.06 102 LYS A C 1
ATOM 823 O O . LYS A 1 102 ? -14.294 -2.634 5.893 1.00 93.06 102 LYS A O 1
ATOM 828 N N . ALA A 1 103 ? -13.097 -4.542 5.834 1.00 92.06 103 ALA A N 1
ATOM 829 C CA . ALA A 1 103 ? -14.214 -5.463 5.987 1.00 92.06 103 ALA A CA 1
ATOM 830 C C . ALA A 1 103 ? -14.381 -5.980 7.429 1.00 92.06 103 ALA A C 1
ATOM 832 O O . ALA A 1 103 ? -15.327 -6.730 7.672 1.00 92.06 103 ALA A O 1
ATOM 833 N N . GLU A 1 104 ? -13.468 -5.625 8.343 1.00 84.38 104 GLU A N 1
ATOM 834 C CA . GLU A 1 104 ? -13.588 -5.878 9.790 1.00 84.38 104 GLU A CA 1
ATOM 835 C C . GLU A 1 104 ? -14.637 -4.963 10.437 1.00 84.38 104 GLU A C 1
ATOM 837 O O . GLU A 1 104 ? -15.361 -5.474 11.323 1.00 84.38 104 GLU A O 1
#

Sequence (104 aa):
LRPEVERLDMLQQIANRVQRDSLTCEDKLMLARNATQSDRKRLEAGLQFQNEAEIAGYLLECENLLRQQVMDAQILTDGKYYQADQLVQRVAKLRDNLMALKAE

InterPro domains:
  IPR043197 Plakin [PTHR23169] (2-103)
  IPR049538 Plectin-like, spectrin-like repeat [PF21020] (7-104)

Solvent-accessible surface area (backbone atoms only — not comparable to full-atom values): 5577 Å² total; per-residue (Å²): 117,69,70,60,53,56,51,50,52,52,47,51,54,46,52,53,46,43,54,53,45,47,52,54,32,52,53,32,52,50,52,30,51,54,43,50,53,51,32,50,57,31,43,77,71,75,39,76,74,80,42,66,70,58,33,53,48,30,53,51,52,34,53,54,44,52,56,51,37,53,56,47,36,48,53,26,48,77,68,64,41,94,56,22,69,62,52,43,51,51,54,50,54,51,51,51,53,50,54,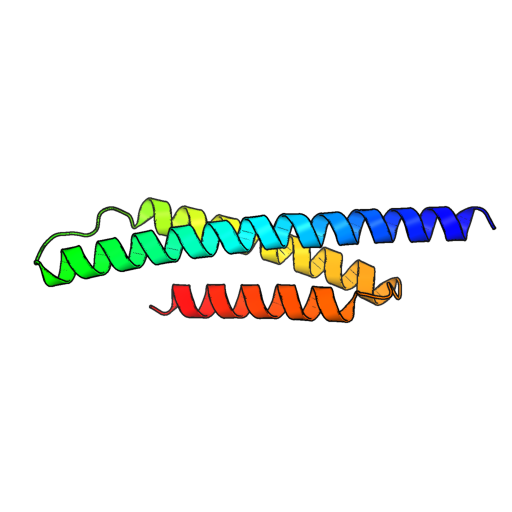52,60,75,71,109

Organism: Micrurus surinamensis (NCBI:txid129470)

Nearest PDB structures (foldseek):
  2odu-assembly1_A  TM=9.720E-01  e=1.060E-04  Homo sapiens
  2odv-assembly1_A  TM=9.689E-01  e=3.355E-04  Homo sapiens
  6ixg-assembly1_A  TM=3.712E-01  e=4.502E+00  Homo sapiens
  8glv-assembly1_Eb  TM=3.340E-01  e=8.987E+00  Chlamydomonas reinhardtii

Secondary structure (DSSP, 8-state):
-HHHHHHHHHHHHHHHHHHHHHHHHHHHHHHHHHHHHHHHHHHHTTPPPS-HHHHHHHHHHHHHHHHHHHHHHHHHHHTT-TTHHHHHHHHHHHHHHHHHHHT-

Mean predicted aligned error: 3.39 Å